Protein AF-A0A2V5XE10-F1 (afdb_monomer)

Mean predicted aligned error: 5.06 Å

Foldseek 3Di:
DVVLLVVLVVVCVVPVLDLVSLQVNLVVCVVVVVLVSSLVSLVSSCVSPVLDLSLQVNLVSCVSVVNLVSSLVSLVSSCVSPVPPPSSVVSNVVSVVVVVVVVPDDD

Solvent-accessible surface area (backbone atoms only — not comparable to full-atom values): 5628 Å² total; per-residue (Å²): 120,84,76,52,48,66,54,29,54,52,48,38,72,78,42,75,89,39,37,66,44,27,40,53,35,13,51,49,29,43,74,70,65,39,40,68,63,12,45,54,25,32,53,48,16,45,70,72,32,80,81,55,89,41,33,40,57,44,14,55,35,26,49,75,72,72,35,33,70,61,12,37,53,26,14,51,50,29,34,70,78,36,78,81,44,62,67,27,55,51,50,31,54,53,29,50,58,53,46,57,60,71,70,67,66,83,128

pLDDT: mean 90.4, std 13.53, range [40.88, 98.44]

Radius of gyration: 14.84 Å; Cα contacts (8 Å, |Δi|>4): 131; chains: 1; bounding box: 31×23×52 Å

Sequence (107 aa):
MDQAIPEFQTALKHSPNHPEAHYHLGRALFVKGDFEGAKLHYLETARLDPKAPVHNGLGVVYMRLGQPSEAIAQFKEALRLRPDDADAAENLRFAVARGTQGESTPR

Structure (mmCIF, N/CA/C/O backbone):
data_AF-A0A2V5XE10-F1
#
_entry.id   AF-A0A2V5XE10-F1
#
loop_
_atom_site.group_PDB
_atom_site.id
_atom_site.type_symbol
_atom_site.label_atom_id
_atom_site.label_alt_id
_atom_site.label_comp_id
_atom_site.label_asym_id
_atom_site.label_entity_id
_atom_site.label_seq_id
_atom_site.pdbx_PDB_ins_code
_atom_site.Cartn_x
_atom_site.Cartn_y
_atom_site.Cartn_z
_atom_site.occupancy
_atom_site.B_iso_or_equiv
_atom_site.auth_seq_id
_atom_site.auth_comp_id
_atom_site.auth_asym_id
_atom_site.auth_atom_id
_atom_site.pdbx_PDB_model_num
ATOM 1 N N . MET A 1 1 ? 12.011 -12.918 -6.322 1.00 50.97 1 MET A N 1
ATOM 2 C CA . MET A 1 1 ? 11.305 -11.615 -6.336 1.00 50.97 1 MET A CA 1
ATOM 3 C C . MET A 1 1 ? 12.243 -10.442 -6.642 1.00 50.97 1 MET A C 1
ATOM 5 O O . MET A 1 1 ? 11.764 -9.441 -7.154 1.00 50.97 1 MET A O 1
ATOM 9 N N . ASP A 1 2 ? 13.562 -10.560 -6.436 1.00 54.53 2 ASP A N 1
ATOM 10 C CA . ASP A 1 2 ? 14.516 -9.453 -6.655 1.00 54.53 2 ASP A CA 1
ATOM 11 C C . ASP A 1 2 ? 14.706 -8.971 -8.102 1.00 54.53 2 ASP A C 1
ATOM 13 O O . ASP A 1 2 ? 15.160 -7.847 -8.303 1.00 54.53 2 ASP A O 1
ATOM 17 N N . GLN A 1 3 ? 14.333 -9.774 -9.103 1.00 59.12 3 GLN A N 1
ATOM 18 C CA . GLN A 1 3 ? 14.490 -9.433 -10.527 1.00 59.12 3 GLN A CA 1
ATOM 19 C C . GLN A 1 3 ? 13.368 -8.530 -11.079 1.00 59.12 3 GLN A C 1
ATOM 21 O O . GLN A 1 3 ? 13.542 -7.943 -12.136 1.00 59.12 3 GLN A O 1
ATOM 26 N N . ALA A 1 4 ? 12.243 -8.365 -10.371 1.00 71.62 4 ALA A N 1
ATOM 27 C CA . ALA A 1 4 ? 11.074 -7.664 -10.919 1.00 71.62 4 ALA A CA 1
ATOM 28 C C . ALA A 1 4 ? 11.134 -6.128 -10.761 1.00 71.62 4 ALA A C 1
ATOM 30 O O . ALA A 1 4 ? 10.491 -5.390 -11.500 1.00 71.62 4 ALA A O 1
ATOM 31 N N . ILE A 1 5 ? 11.930 -5.615 -9.814 1.00 81.94 5 ILE A N 1
ATOM 32 C CA . ILE A 1 5 ? 12.048 -4.165 -9.568 1.00 81.94 5 ILE A CA 1
ATOM 33 C C . ILE A 1 5 ? 12.627 -3.414 -10.780 1.00 81.94 5 ILE A C 1
ATOM 35 O O . ILE A 1 5 ? 12.006 -2.435 -11.199 1.00 81.94 5 ILE A O 1
ATOM 39 N N . PRO A 1 6 ? 13.762 -3.841 -11.378 1.00 86.88 6 PRO A N 1
ATOM 40 C CA . PRO A 1 6 ? 14.319 -3.169 -12.553 1.00 86.88 6 PRO A CA 1
ATOM 41 C C . PRO A 1 6 ? 13.362 -3.166 -13.752 1.00 86.88 6 PRO A C 1
ATOM 43 O O . PRO A 1 6 ? 13.318 -2.189 -14.503 1.00 86.88 6 PRO A O 1
ATOM 46 N N . GLU A 1 7 ? 12.574 -4.232 -13.915 1.00 86.94 7 GLU A N 1
ATOM 47 C CA . GLU A 1 7 ? 11.583 -4.358 -14.987 1.00 86.94 7 GLU A CA 1
ATOM 48 C C . GLU A 1 7 ? 10.461 -3.329 -14.820 1.00 86.94 7 GLU A C 1
ATOM 50 O O . GLU A 1 7 ? 10.202 -2.554 -15.743 1.00 86.94 7 GLU A O 1
ATOM 55 N N . PHE A 1 8 ? 9.862 -3.226 -13.627 1.00 89.44 8 PHE A N 1
ATOM 56 C CA . PHE A 1 8 ? 8.819 -2.226 -13.369 1.00 89.44 8 PHE A CA 1
ATOM 57 C C . PHE A 1 8 ? 9.354 -0.794 -13.416 1.00 89.44 8 PHE A C 1
ATOM 59 O O . PHE A 1 8 ? 8.688 0.088 -13.950 1.00 89.44 8 PHE A O 1
ATOM 66 N N . GLN A 1 9 ? 10.573 -0.546 -12.933 1.00 89.56 9 GLN A N 1
ATOM 67 C CA . GLN A 1 9 ? 11.209 0.769 -13.062 1.00 89.56 9 GLN A CA 1
ATOM 68 C C . GLN A 1 9 ? 11.428 1.157 -14.527 1.00 89.56 9 GLN A C 1
ATOM 70 O O . GLN A 1 9 ? 11.207 2.307 -14.899 1.00 89.56 9 GLN A O 1
ATOM 75 N N . THR A 1 10 ? 11.844 0.212 -15.371 1.00 89.94 10 THR A N 1
ATOM 76 C CA . THR A 1 10 ? 11.999 0.454 -16.812 1.00 89.94 10 THR A CA 1
ATOM 77 C C . THR A 1 10 ? 10.645 0.703 -17.467 1.00 89.94 10 THR A C 1
ATOM 79 O O . THR A 1 10 ? 10.506 1.670 -18.214 1.00 89.94 10 THR A O 1
ATOM 82 N N . ALA A 1 11 ? 9.621 -0.085 -17.128 1.00 88.12 11 ALA A N 1
ATOM 83 C CA . ALA A 1 11 ? 8.262 0.141 -17.609 1.00 88.12 11 ALA A CA 1
ATOM 84 C C . ALA A 1 11 ? 7.763 1.552 -17.258 1.00 88.12 11 ALA A C 1
ATOM 86 O O . ALA A 1 11 ? 7.248 2.247 -18.127 1.00 88.12 11 ALA A O 1
ATOM 87 N N . LEU A 1 12 ? 7.995 2.015 -16.026 1.00 91.75 12 LEU A N 1
ATOM 88 C CA . LEU A 1 12 ? 7.587 3.347 -15.571 1.00 91.75 12 LEU A CA 1
ATOM 89 C C . LEU A 1 12 ? 8.399 4.493 -16.192 1.00 91.75 12 LEU A C 1
ATOM 91 O O . LEU A 1 12 ? 7.888 5.604 -16.295 1.00 91.75 12 LEU A O 1
ATOM 95 N N . LYS A 1 13 ? 9.632 4.247 -16.659 1.00 92.19 13 LYS A N 1
ATOM 96 C CA . LYS A 1 13 ? 10.387 5.238 -17.450 1.00 92.19 13 LYS A CA 1
ATOM 97 C C . LYS A 1 13 ? 9.741 5.498 -18.811 1.00 92.19 13 LYS A C 1
ATOM 99 O O . LYS A 1 13 ? 9.789 6.624 -19.293 1.00 92.19 13 LYS A O 1
ATOM 104 N N . HIS A 1 14 ? 9.170 4.465 -19.429 1.00 91.38 14 HIS A N 1
ATOM 105 C CA . HIS A 1 14 ? 8.502 4.578 -20.727 1.00 91.38 14 HIS A CA 1
ATOM 106 C C . HIS A 1 14 ? 7.030 4.982 -20.594 1.00 91.38 14 HIS A C 1
ATOM 108 O O . HIS A 1 14 ? 6.538 5.772 -21.396 1.00 91.38 14 HIS A O 1
ATOM 114 N N . SER A 1 15 ? 6.357 4.484 -19.557 1.00 90.12 15 SER A N 1
ATOM 115 C CA . SER A 1 15 ? 4.939 4.706 -19.283 1.00 90.12 15 SER A CA 1
ATOM 116 C C . SER A 1 15 ? 4.732 5.036 -17.801 1.00 90.12 15 SER A C 1
ATOM 118 O O . SER A 1 15 ? 4.390 4.145 -17.021 1.00 90.12 15 SER A O 1
ATOM 120 N N . PRO A 1 16 ? 4.904 6.309 -17.394 1.00 90.50 16 PRO A N 1
ATOM 121 C CA . PRO A 1 16 ? 4.778 6.716 -15.993 1.00 90.50 16 PRO A CA 1
ATOM 122 C C . PRO A 1 16 ? 3.375 6.523 -15.410 1.00 90.50 16 PRO A C 1
ATOM 124 O O . PRO A 1 16 ? 3.227 6.398 -14.208 1.00 90.50 16 PRO A O 1
ATOM 127 N N . ASN A 1 17 ? 2.338 6.475 -16.247 1.00 94.06 17 ASN A N 1
ATOM 128 C CA . ASN A 1 17 ? 0.944 6.352 -15.814 1.00 94.06 17 ASN A CA 1
ATOM 129 C C . ASN A 1 17 ? 0.441 4.904 -15.927 1.00 94.06 17 ASN A C 1
ATOM 131 O O . ASN A 1 17 ? -0.610 4.660 -16.515 1.00 94.06 17 ASN A O 1
ATOM 135 N N . HIS A 1 18 ? 1.211 3.938 -15.423 1.00 94.50 18 HIS A N 1
ATOM 136 C CA . HIS A 1 18 ? 0.867 2.514 -15.484 1.00 94.50 18 HIS A CA 1
ATOM 137 C C . HIS A 1 18 ? 0.564 1.979 -14.070 1.00 94.50 18 HIS A C 1
ATOM 139 O O . HIS A 1 18 ? 1.504 1.663 -13.329 1.00 94.50 18 HIS A O 1
ATOM 145 N N . PRO A 1 19 ? -0.721 1.899 -13.663 1.00 94.12 19 PRO A N 1
ATOM 146 C CA . PRO A 1 19 ? -1.097 1.559 -12.290 1.00 94.12 19 PRO A CA 1
ATOM 147 C C . PRO A 1 19 ? -0.586 0.182 -11.856 1.00 94.12 19 PRO A C 1
ATOM 149 O O . PRO A 1 19 ? -0.092 0.041 -10.740 1.00 94.12 19 PRO A O 1
ATOM 152 N N . GLU A 1 20 ? -0.610 -0.823 -12.730 1.00 92.38 20 GLU A N 1
ATOM 153 C CA . GLU A 1 20 ? -0.122 -2.170 -12.426 1.00 92.38 20 GLU A CA 1
ATOM 154 C C . GLU A 1 20 ? 1.389 -2.184 -12.166 1.00 92.38 20 GLU A C 1
ATOM 156 O O . GLU A 1 20 ? 1.853 -2.814 -11.213 1.00 92.38 20 GLU A O 1
ATOM 161 N N . ALA A 1 21 ? 2.175 -1.452 -12.964 1.00 94.25 21 ALA A N 1
ATOM 162 C CA . ALA A 1 21 ? 3.616 -1.340 -12.744 1.00 94.25 21 ALA A CA 1
ATOM 163 C C . ALA A 1 21 ? 3.930 -0.646 -11.410 1.00 94.25 21 ALA A C 1
ATOM 165 O O . ALA A 1 21 ? 4.803 -1.103 -10.669 1.00 94.25 21 ALA A O 1
ATOM 166 N N . HIS A 1 22 ? 3.181 0.404 -11.061 1.00 96.69 22 HIS A N 1
ATOM 167 C CA . HIS A 1 22 ? 3.267 1.036 -9.747 1.00 96.69 22 HIS A CA 1
ATOM 168 C C . HIS A 1 22 ? 2.898 0.073 -8.614 1.00 96.69 22 HIS A C 1
ATOM 170 O O . HIS A 1 22 ? 3.649 -0.048 -7.645 1.00 96.69 22 HIS A O 1
ATOM 176 N N . TYR A 1 23 ? 1.808 -0.677 -8.752 1.00 95.81 23 TYR A N 1
ATOM 177 C CA . TYR A 1 23 ? 1.375 -1.651 -7.756 1.00 95.81 23 TYR A CA 1
ATOM 178 C C . TYR A 1 23 ? 2.445 -2.715 -7.505 1.00 95.81 23 TYR A C 1
ATOM 180 O O . TYR A 1 23 ? 2.820 -2.988 -6.361 1.00 95.81 23 TYR A O 1
ATOM 188 N N . HIS A 1 24 ? 2.979 -3.313 -8.568 1.00 94.56 24 HIS A N 1
ATOM 189 C CA . HIS A 1 24 ? 3.974 -4.366 -8.430 1.00 94.56 24 HIS A CA 1
ATOM 190 C C . HIS A 1 24 ? 5.321 -3.847 -7.920 1.00 94.56 24 HIS A C 1
ATOM 192 O O . HIS A 1 24 ? 5.957 -4.525 -7.108 1.00 94.56 24 HIS A O 1
ATOM 198 N N . LEU A 1 25 ? 5.730 -2.639 -8.317 1.00 95.06 25 LEU A N 1
ATOM 199 C CA . LEU A 1 25 ? 6.924 -2.003 -7.770 1.00 95.06 25 LEU A CA 1
ATOM 200 C C . LEU A 1 25 ? 6.754 -1.691 -6.278 1.00 95.06 25 LEU A C 1
ATOM 202 O O . LEU A 1 25 ? 7.633 -2.029 -5.487 1.00 95.06 25 LEU A O 1
ATOM 206 N N . GLY A 1 26 ? 5.602 -1.146 -5.874 1.00 96.00 26 GLY A N 1
ATOM 207 C CA . GLY A 1 26 ? 5.283 -0.899 -4.468 1.00 96.00 26 GLY A CA 1
ATOM 208 C C . GLY A 1 26 ? 5.321 -2.179 -3.628 1.00 96.00 26 GLY A C 1
ATOM 209 O O . GLY A 1 26 ? 5.944 -2.212 -2.565 1.00 96.00 26 GLY A O 1
ATOM 210 N N . ARG A 1 27 ? 4.765 -3.283 -4.147 1.00 95.12 27 ARG A N 1
ATOM 211 C CA . ARG A 1 27 ? 4.853 -4.611 -3.513 1.00 95.12 27 ARG A CA 1
ATOM 212 C C . ARG A 1 27 ? 6.285 -5.098 -3.364 1.00 95.12 27 ARG A C 1
ATOM 214 O O . ARG A 1 27 ? 6.644 -5.627 -2.315 1.00 95.12 27 ARG A O 1
ATOM 221 N N . ALA A 1 28 ? 7.097 -4.951 -4.402 1.00 94.44 28 ALA A N 1
ATOM 222 C CA . ALA A 1 28 ? 8.472 -5.424 -4.374 1.00 94.44 28 ALA A CA 1
ATOM 223 C C . ALA A 1 28 ? 9.339 -4.614 -3.393 1.00 94.44 28 ALA A C 1
ATOM 225 O O . ALA A 1 28 ? 10.139 -5.198 -2.663 1.00 94.44 28 ALA A O 1
ATOM 226 N N . LEU A 1 29 ? 9.137 -3.296 -3.316 1.00 95.31 29 LEU A N 1
ATOM 227 C CA . LEU A 1 29 ? 9.796 -2.435 -2.327 1.00 95.31 29 LEU A CA 1
ATOM 228 C C . LEU A 1 29 ? 9.360 -2.768 -0.899 1.00 95.31 29 LEU A C 1
ATOM 230 O O . LEU A 1 29 ? 10.210 -2.874 -0.018 1.00 95.31 29 LEU A O 1
ATOM 234 N N . PHE A 1 30 ? 8.071 -3.051 -0.686 1.00 95.94 30 PHE A N 1
ATOM 235 C CA . PHE A 1 30 ? 7.569 -3.512 0.608 1.00 95.94 30 PHE A CA 1
ATOM 236 C C . PHE A 1 30 ? 8.277 -4.792 1.071 1.00 95.94 30 PHE A C 1
ATOM 238 O O . PHE A 1 30 ? 8.712 -4.876 2.217 1.00 95.94 30 PHE A O 1
ATOM 245 N N . VAL A 1 31 ? 8.438 -5.775 0.175 1.00 94.25 31 VAL A N 1
ATOM 246 C CA . VAL A 1 31 ? 9.162 -7.025 0.474 1.00 94.25 31 VAL A CA 1
ATOM 247 C C . VAL A 1 31 ? 10.637 -6.762 0.800 1.00 94.25 31 VAL A C 1
ATOM 249 O O . VAL A 1 31 ? 11.198 -7.446 1.651 1.00 94.25 31 VAL A O 1
ATOM 252 N N . LYS A 1 32 ? 11.255 -5.747 0.183 1.00 94.19 32 LYS A N 1
ATOM 253 C CA . LYS A 1 32 ? 12.623 -5.305 0.505 1.00 94.19 32 LYS A CA 1
ATOM 254 C C . LYS A 1 32 ? 12.736 -4.474 1.788 1.00 94.19 32 LYS A C 1
ATOM 256 O O . LYS A 1 32 ? 13.851 -4.162 2.196 1.00 94.19 32 LYS A O 1
ATOM 261 N N . GLY A 1 33 ? 11.618 -4.121 2.420 1.00 95.19 33 GLY A N 1
ATOM 262 C CA . GLY A 1 33 ? 11.584 -3.270 3.610 1.00 95.19 33 GLY A CA 1
ATOM 263 C C . GLY A 1 33 ? 11.657 -1.769 3.321 1.00 95.19 33 GLY A C 1
ATOM 264 O O . GLY A 1 33 ? 11.689 -0.978 4.260 1.00 95.19 33 GLY A O 1
ATOM 265 N N . ASP A 1 34 ? 11.640 -1.355 2.050 1.00 96.94 34 ASP A N 1
ATOM 266 C CA . ASP A 1 34 ? 11.519 0.055 1.673 1.00 96.94 34 ASP A CA 1
ATOM 267 C C . ASP A 1 34 ? 10.044 0.476 1.712 1.00 96.94 34 ASP A C 1
ATOM 269 O O . ASP A 1 34 ? 9.332 0.510 0.704 1.00 96.94 34 ASP A O 1
ATOM 273 N N . PHE A 1 35 ? 9.559 0.737 2.925 1.00 97.44 35 PHE A N 1
ATOM 274 C CA . PHE A 1 35 ? 8.161 1.084 3.168 1.00 97.44 35 PHE A CA 1
ATOM 275 C C . PHE A 1 35 ? 7.797 2.480 2.647 1.00 97.44 35 PHE A C 1
ATOM 277 O O . PHE A 1 35 ? 6.666 2.688 2.212 1.00 97.44 35 PHE A O 1
ATOM 284 N N . GLU A 1 36 ? 8.743 3.420 2.640 1.00 97.94 36 GLU A N 1
ATOM 285 C CA . GLU A 1 36 ? 8.535 4.761 2.085 1.00 97.94 36 GLU A CA 1
ATOM 286 C C . GLU A 1 36 ? 8.397 4.710 0.558 1.00 97.94 36 GLU A C 1
ATOM 288 O O . GLU A 1 36 ? 7.426 5.235 0.0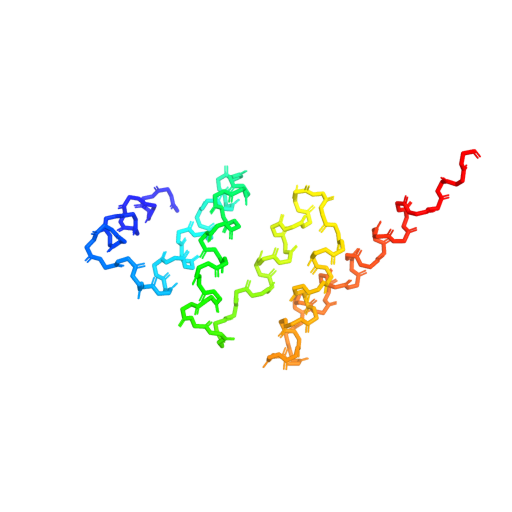08 1.00 97.94 36 GLU A O 1
ATOM 293 N N . GLY A 1 37 ? 9.289 3.991 -0.131 1.00 97.38 37 GLY A N 1
ATOM 294 C CA . GLY A 1 37 ? 9.171 3.758 -1.571 1.00 97.38 37 GLY A CA 1
ATOM 295 C C . GLY A 1 37 ? 7.902 2.981 -1.939 1.00 97.38 37 GLY A C 1
ATOM 296 O O . GLY A 1 37 ? 7.210 3.328 -2.903 1.00 97.38 37 GLY A O 1
A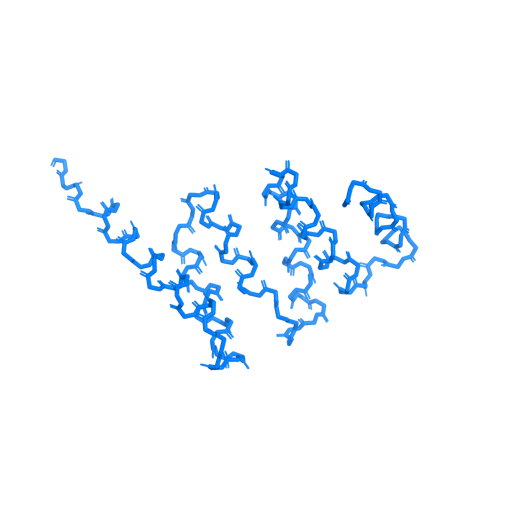TOM 297 N N . ALA A 1 38 ? 7.532 1.977 -1.136 1.00 98.06 38 ALA A N 1
ATOM 298 C CA . ALA A 1 38 ? 6.283 1.239 -1.316 1.00 98.06 38 ALA A CA 1
ATOM 299 C C . ALA A 1 38 ? 5.050 2.148 -1.218 1.00 98.06 38 ALA A C 1
ATOM 301 O O . ALA A 1 38 ? 4.168 2.082 -2.078 1.00 98.06 38 ALA A O 1
ATOM 302 N N . LYS A 1 39 ? 5.009 3.028 -0.206 1.00 98.44 39 LYS A N 1
ATOM 303 C CA . LYS A 1 39 ? 3.933 4.009 -0.007 1.00 98.44 39 LYS A CA 1
ATOM 304 C C . LYS A 1 39 ? 3.740 4.872 -1.249 1.00 98.44 39 LYS A C 1
ATOM 306 O O . LYS A 1 39 ? 2.616 4.989 -1.728 1.00 98.44 39 LYS 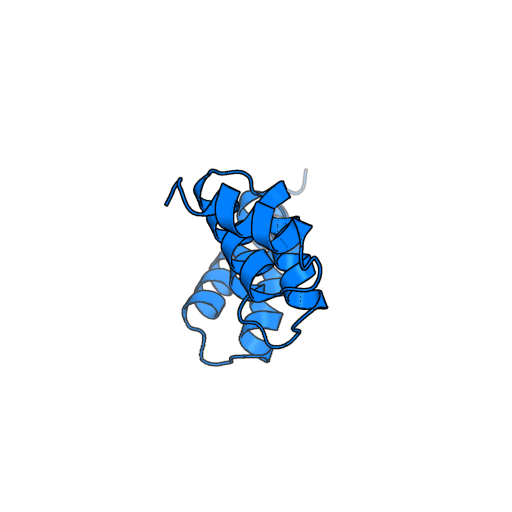A O 1
ATOM 311 N N . LEU A 1 40 ? 4.820 5.443 -1.786 1.00 97.75 40 LEU A N 1
ATOM 312 C CA . LEU A 1 40 ? 4.755 6.338 -2.945 1.00 97.75 40 LEU A CA 1
ATOM 313 C C . LEU A 1 40 ? 4.114 5.660 -4.159 1.00 97.75 40 LEU A C 1
ATOM 315 O O . LEU A 1 40 ? 3.191 6.207 -4.761 1.00 97.75 40 LEU A O 1
ATOM 319 N N . HIS A 1 41 ? 4.550 4.448 -4.498 1.00 97.75 41 HIS A N 1
ATOM 320 C CA . HIS A 1 41 ? 4.007 3.750 -5.661 1.00 97.75 41 HIS A CA 1
ATOM 321 C C . HIS A 1 41 ? 2.591 3.216 -5.441 1.00 97.75 41 HIS A C 1
ATOM 323 O O . HIS A 1 41 ? 1.785 3.198 -6.370 1.00 97.75 41 HIS A O 1
ATOM 329 N N . TYR A 1 42 ? 2.236 2.837 -4.219 1.00 98.19 42 TYR A N 1
ATOM 330 C CA . TYR A 1 42 ? 0.858 2.483 -3.911 1.00 98.19 42 TYR A CA 1
ATOM 331 C C . TYR A 1 42 ? -0.104 3.674 -3.952 1.00 98.19 42 TYR A C 1
ATOM 333 O O . TYR A 1 42 ? -1.226 3.519 -4.432 1.00 98.19 42 TYR A O 1
ATOM 341 N N . LEU A 1 43 ? 0.320 4.860 -3.506 1.00 97.94 43 LEU A N 1
ATOM 342 C CA . LEU A 1 43 ? -0.476 6.082 -3.650 1.00 97.94 43 LEU A CA 1
ATOM 343 C C . LEU A 1 43 ? -0.689 6.425 -5.126 1.00 97.94 43 LEU A C 1
ATOM 345 O O . LEU A 1 43 ? -1.802 6.764 -5.521 1.00 97.94 43 LEU A O 1
ATOM 349 N N . GLU A 1 44 ? 0.345 6.267 -5.950 1.00 97.75 44 GLU A N 1
ATOM 350 C CA . GLU A 1 44 ? 0.230 6.490 -7.390 1.00 97.75 44 GLU A CA 1
ATOM 351 C C . GLU A 1 44 ? -0.692 5.462 -8.062 1.00 97.75 44 GLU A C 1
ATOM 353 O O . GLU A 1 44 ? -1.505 5.822 -8.908 1.00 97.75 44 GLU A O 1
ATOM 358 N N . THR A 1 45 ? -0.658 4.203 -7.610 1.00 97.62 45 THR A N 1
ATOM 359 C CA . THR A 1 45 ? -1.628 3.178 -8.032 1.00 97.62 45 THR A CA 1
ATOM 360 C C . THR A 1 45 ? -3.057 3.627 -7.724 1.00 97.62 45 THR A C 1
ATOM 362 O O . THR A 1 45 ? -3.893 3.611 -8.618 1.00 97.62 45 THR A O 1
ATOM 365 N N . ALA A 1 46 ? -3.332 4.078 -6.494 1.00 96.81 46 ALA A N 1
ATOM 366 C CA . ALA A 1 46 ? -4.664 4.540 -6.088 1.00 96.81 46 ALA A CA 1
ATOM 367 C C . ALA A 1 46 ? -5.117 5.797 -6.854 1.00 96.81 46 ALA A C 1
ATOM 369 O O . ALA A 1 46 ? -6.307 5.986 -7.100 1.00 96.81 46 ALA A O 1
ATOM 370 N N . ARG A 1 47 ? -4.171 6.665 -7.238 1.00 97.06 47 ARG A N 1
ATOM 371 C CA . ARG A 1 47 ? -4.437 7.867 -8.038 1.00 97.06 47 ARG A CA 1
ATOM 372 C C . ARG A 1 47 ? -4.819 7.521 -9.478 1.00 97.06 47 ARG A C 1
ATOM 374 O O . ARG A 1 47 ? -5.716 8.151 -10.034 1.00 97.06 47 ARG A O 1
ATOM 381 N N . LEU A 1 48 ? -4.107 6.571 -10.082 1.00 96.75 48 LEU A N 1
ATOM 382 C CA . LEU A 1 48 ? -4.291 6.152 -11.473 1.00 96.75 48 LEU A CA 1
ATOM 383 C C . LEU A 1 48 ? -5.484 5.204 -11.642 1.00 96.75 48 LEU A C 1
ATOM 385 O O . LEU A 1 48 ? -6.221 5.325 -12.618 1.00 96.75 48 LEU A O 1
ATOM 389 N N . ASP A 1 49 ? -5.690 4.299 -10.686 1.00 95.69 49 ASP A N 1
ATOM 390 C CA . ASP A 1 49 ? -6.835 3.394 -10.618 1.00 95.69 49 ASP A CA 1
ATOM 391 C C . ASP A 1 49 ? -7.443 3.384 -9.200 1.00 95.69 49 ASP A C 1
ATOM 393 O O . ASP A 1 49 ? -7.017 2.617 -8.330 1.00 95.69 49 ASP A O 1
ATOM 397 N N . PRO A 1 50 ? -8.498 4.187 -8.965 1.00 93.62 50 PRO A N 1
ATOM 398 C CA . PRO A 1 50 ? -9.205 4.222 -7.685 1.00 93.62 50 PRO A CA 1
ATOM 399 C C . PRO A 1 50 ? -9.908 2.914 -7.293 1.00 93.62 50 PRO A C 1
ATOM 401 O O . PRO A 1 50 ? -10.391 2.799 -6.168 1.00 93.62 50 PRO A O 1
ATOM 404 N N . LYS A 1 51 ? -10.041 1.943 -8.208 1.00 90.75 51 LYS A N 1
ATOM 405 C CA . LYS A 1 51 ? -10.626 0.623 -7.921 1.00 90.75 51 LYS A CA 1
ATOM 406 C C . LYS A 1 51 ? -9.566 -0.441 -7.651 1.00 90.75 51 LYS A C 1
ATOM 408 O O . LYS A 1 51 ? -9.927 -1.557 -7.268 1.00 90.75 51 LYS A O 1
ATOM 413 N N . ALA A 1 52 ? -8.286 -0.116 -7.830 1.00 91.75 52 ALA A N 1
ATOM 414 C CA . ALA A 1 52 ? -7.206 -1.050 -7.586 1.00 91.75 52 ALA A CA 1
ATOM 415 C C . ALA A 1 52 ? -7.242 -1.543 -6.128 1.00 91.75 52 ALA A C 1
ATOM 417 O O . ALA A 1 52 ? -7.451 -0.757 -5.197 1.00 91.75 52 ALA A O 1
ATOM 418 N N . PRO A 1 53 ? -6.967 -2.834 -5.879 1.00 90.19 53 PRO A N 1
ATOM 419 C CA . PRO A 1 53 ? -6.959 -3.413 -4.538 1.00 90.19 53 PRO A CA 1
ATOM 420 C C . PRO A 1 53 ? -5.683 -3.050 -3.752 1.00 90.19 53 PRO A C 1
ATOM 422 O O . PRO A 1 53 ? -5.009 -3.913 -3.187 1.00 90.19 53 PRO A O 1
ATOM 425 N N . VAL A 1 54 ? -5.313 -1.768 -3.739 1.00 96.50 54 VAL A N 1
ATOM 426 C CA . VAL A 1 54 ? -4.060 -1.264 -3.163 1.00 96.50 54 VAL A CA 1
ATOM 427 C C . VAL A 1 54 ? -4.223 -0.752 -1.733 1.00 96.50 54 VAL A C 1
ATOM 429 O O . VAL A 1 54 ? -3.264 -0.762 -0.964 1.00 96.50 54 VAL A O 1
ATOM 432 N N . HIS A 1 55 ? -5.437 -0.372 -1.333 1.00 97.88 55 HIS A N 1
ATOM 433 C CA . HIS A 1 55 ? -5.702 0.220 -0.019 1.00 97.88 55 HIS A CA 1
ATOM 434 C C . HIS A 1 55 ? -5.348 -0.709 1.156 1.00 97.88 55 HIS A C 1
ATOM 436 O O . HIS A 1 55 ? -4.799 -0.244 2.153 1.00 97.88 55 HIS A O 1
ATOM 442 N N . ASN A 1 56 ? -5.537 -2.029 1.025 1.00 97.62 56 ASN A N 1
ATOM 443 C CA . ASN A 1 56 ? -5.050 -2.977 2.037 1.00 97.62 56 ASN A CA 1
ATOM 444 C C . ASN A 1 56 ? -3.510 -2.934 2.141 1.00 97.62 56 ASN A C 1
ATOM 446 O O . ASN A 1 56 ? -2.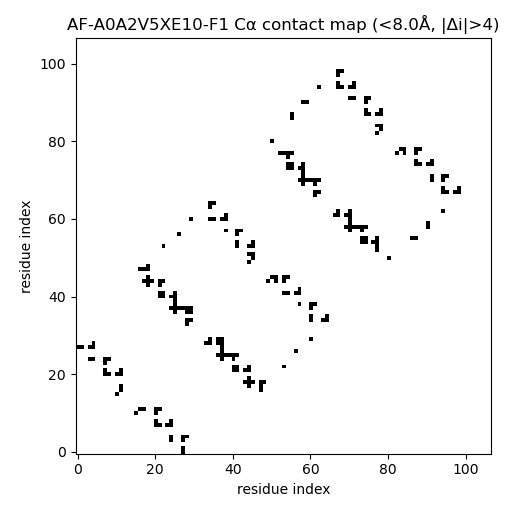950 -2.838 3.231 1.00 97.62 56 ASN A O 1
ATOM 450 N N . GLY A 1 57 ? -2.811 -2.905 1.001 1.00 97.31 57 GLY A N 1
ATOM 451 C CA . GLY A 1 57 ? -1.352 -2.765 0.952 1.00 97.31 57 GLY A CA 1
ATOM 452 C C . GLY A 1 57 ? -0.853 -1.448 1.556 1.00 97.31 57 GLY A C 1
ATOM 453 O O . GLY A 1 57 ? 0.100 -1.462 2.336 1.00 97.31 57 GLY A O 1
ATOM 454 N N . LEU A 1 58 ? -1.523 -0.327 1.264 1.00 98.00 58 LEU A N 1
ATOM 455 C CA . LEU A 1 58 ? -1.243 0.973 1.885 1.00 98.00 58 LEU A CA 1
ATOM 456 C C . LEU A 1 58 ? -1.416 0.922 3.400 1.00 98.00 58 LEU A C 1
ATOM 458 O O . LEU A 1 58 ? -0.550 1.403 4.125 1.00 98.00 58 LEU A O 1
ATOM 462 N N . GLY A 1 59 ? -2.494 0.307 3.890 1.00 97.94 59 GLY A N 1
ATOM 463 C CA . GLY A 1 59 ? -2.724 0.1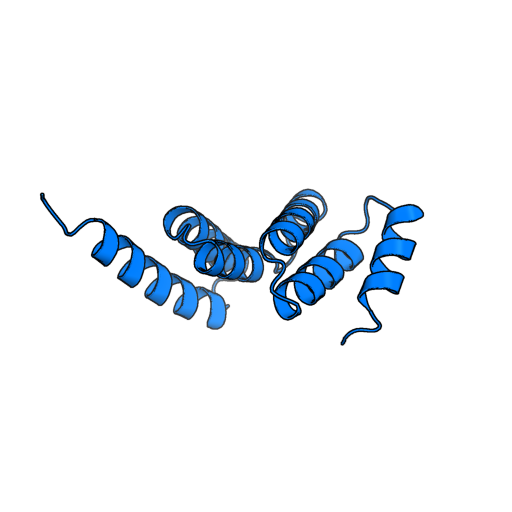68 5.323 1.00 97.94 59 GLY A CA 1
ATOM 464 C C . GLY A 1 59 ? -1.594 -0.593 6.019 1.00 97.94 59 GLY A C 1
ATOM 465 O O . GLY A 1 59 ? -1.074 -0.144 7.042 1.00 97.94 59 GLY A O 1
ATOM 466 N N . VAL A 1 60 ? -1.135 -1.704 5.436 1.00 98.19 60 VAL A N 1
ATOM 467 C CA . VAL A 1 60 ? -0.005 -2.472 5.986 1.00 98.19 60 VAL A CA 1
ATOM 468 C C . VAL A 1 60 ? 1.292 -1.656 5.960 1.00 98.19 60 VAL A C 1
ATOM 470 O O . VAL A 1 60 ? 2.050 -1.689 6.932 1.00 98.19 60 VAL A O 1
ATOM 473 N N . VAL A 1 61 ? 1.543 -0.897 4.889 1.00 98.38 61 VAL A N 1
ATOM 474 C CA . VAL A 1 61 ? 2.692 0.020 4.794 1.00 98.38 61 VAL A CA 1
ATOM 475 C C . VAL A 1 61 ? 2.654 1.064 5.912 1.00 98.38 61 VAL A C 1
ATOM 477 O O . VAL A 1 61 ? 3.636 1.207 6.637 1.00 98.38 61 VAL A O 1
ATOM 480 N N . TYR A 1 62 ? 1.518 1.728 6.130 1.00 98.06 62 TYR A N 1
ATOM 481 C CA . TYR A 1 62 ? 1.369 2.707 7.210 1.00 98.06 62 TYR A CA 1
ATOM 482 C C . TYR A 1 62 ? 1.575 2.087 8.599 1.00 98.06 62 TYR A C 1
ATOM 484 O O . TYR A 1 62 ? 2.248 2.680 9.441 1.00 98.06 62 TYR A O 1
ATOM 492 N N . MET A 1 63 ? 1.112 0.853 8.830 1.00 96.69 63 MET A N 1
ATOM 493 C CA . MET A 1 63 ? 1.405 0.132 10.078 1.00 96.69 63 MET A CA 1
ATOM 494 C C . MET A 1 63 ? 2.904 -0.109 10.281 1.00 96.69 63 MET A C 1
ATOM 496 O O . MET A 1 63 ? 3.387 -0.028 11.409 1.00 96.69 63 MET A O 1
ATOM 500 N N . ARG A 1 64 ? 3.652 -0.417 9.212 1.00 96.69 64 ARG A N 1
ATOM 501 C CA . ARG A 1 64 ? 5.114 -0.595 9.273 1.00 96.69 64 ARG A CA 1
ATOM 502 C C . A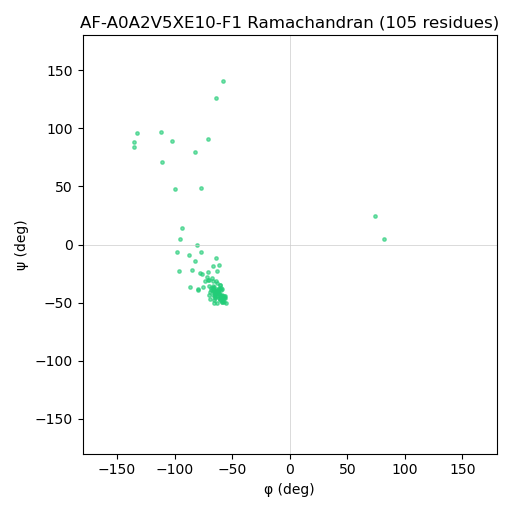RG A 1 64 ? 5.853 0.719 9.518 1.00 96.69 64 ARG A C 1
ATOM 504 O O . ARG A 1 64 ? 6.879 0.700 10.186 1.00 96.69 64 ARG A O 1
ATOM 511 N N . LEU A 1 65 ? 5.301 1.832 9.044 1.00 96.06 65 LEU A N 1
ATOM 512 C CA . LEU A 1 65 ? 5.815 3.184 9.278 1.00 96.06 65 LEU A CA 1
ATOM 513 C C . LEU A 1 65 ? 5.416 3.768 10.646 1.00 96.06 65 LEU A C 1
ATOM 515 O O . LEU A 1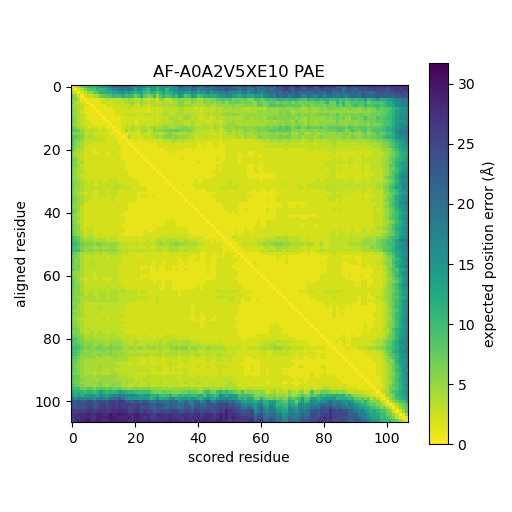 65 ? 5.798 4.888 10.964 1.00 96.06 65 LEU A O 1
ATOM 519 N N . GLY A 1 66 ? 4.657 3.033 11.468 1.00 94.69 66 GLY A N 1
ATOM 520 C CA . GLY A 1 66 ? 4.209 3.518 12.777 1.00 94.69 66 GLY A CA 1
ATOM 521 C C . GLY A 1 66 ? 3.093 4.564 12.699 1.00 94.69 66 GLY A C 1
ATOM 522 O O . GLY A 1 66 ? 2.933 5.352 13.625 1.00 94.69 66 GLY A O 1
ATOM 523 N N . GLN A 1 67 ? 2.315 4.559 11.614 1.00 95.50 67 GLN A N 1
ATOM 524 C CA . GLN A 1 67 ? 1.224 5.495 11.329 1.00 95.50 67 GLN A CA 1
ATOM 525 C C . GLN A 1 67 ? -0.143 4.778 11.396 1.00 95.50 67 GLN A C 1
ATOM 527 O O . GLN A 1 67 ? -0.762 4.499 10.365 1.00 95.50 67 GLN A O 1
ATOM 532 N N . PRO A 1 68 ? -0.621 4.383 12.593 1.00 95.00 68 PRO A N 1
ATOM 533 C CA . PRO A 1 68 ? -1.819 3.552 12.727 1.00 95.00 68 PRO A CA 1
ATOM 534 C C . PRO A 1 68 ? -3.106 4.265 12.293 1.00 95.00 68 PRO A C 1
ATOM 536 O O . PRO A 1 68 ? -4.009 3.613 11.770 1.00 95.00 68 PRO A O 1
ATOM 539 N N . SER A 1 69 ? -3.202 5.584 12.463 1.00 94.44 69 SER A N 1
ATOM 540 C CA . SER A 1 69 ? -4.389 6.362 12.082 1.00 94.44 69 SER A CA 1
ATOM 541 C C . SER A 1 69 ? -4.614 6.344 10.569 1.00 94.44 69 SER A C 1
ATOM 543 O O . SER A 1 69 ? -5.716 6.061 10.094 1.00 94.44 69 SER A O 1
ATOM 545 N N . GLU A 1 70 ? -3.553 6.566 9.799 1.00 96.44 70 GLU A N 1
ATOM 546 C CA . GLU A 1 70 ? -3.551 6.477 8.344 1.00 96.44 70 GLU A CA 1
ATOM 547 C C . GLU A 1 70 ? -3.818 5.041 7.892 1.00 96.44 70 GLU A C 1
ATOM 549 O O . GLU A 1 70 ? -4.619 4.827 6.982 1.00 96.44 70 GLU A O 1
ATOM 554 N N . ALA A 1 71 ? -3.239 4.045 8.571 1.00 97.62 71 ALA A N 1
ATOM 555 C CA . ALA A 1 71 ? -3.509 2.645 8.270 1.00 97.62 71 ALA A CA 1
ATOM 556 C C . ALA A 1 71 ? -4.998 2.289 8.404 1.00 97.62 71 ALA A C 1
ATOM 558 O O . ALA A 1 71 ? -5.572 1.681 7.501 1.00 97.62 71 ALA A O 1
ATOM 559 N N . 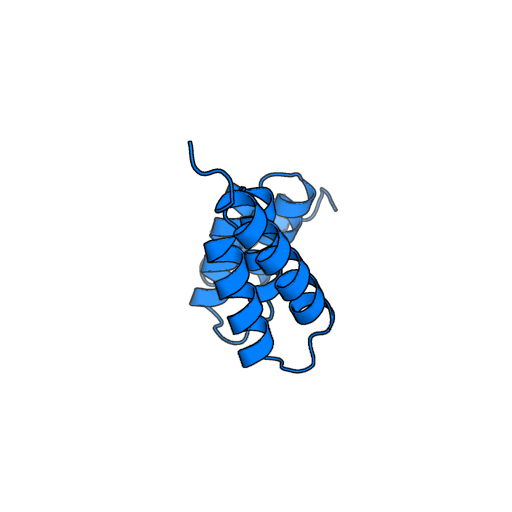ILE A 1 72 ? -5.642 2.716 9.496 1.00 97.44 72 ILE A N 1
ATOM 560 C CA . ILE A 1 72 ? -7.078 2.517 9.736 1.00 97.44 72 ILE A CA 1
ATOM 561 C C . ILE A 1 72 ? -7.909 3.123 8.602 1.00 97.44 72 ILE A C 1
ATOM 563 O O . ILE A 1 72 ? -8.854 2.485 8.132 1.00 97.44 72 ILE A O 1
ATOM 567 N N . ALA A 1 73 ? -7.570 4.333 8.149 1.00 97.25 73 ALA A N 1
ATOM 568 C CA . ALA A 1 73 ? -8.269 4.976 7.040 1.00 97.25 73 ALA A CA 1
ATOM 569 C C . ALA A 1 73 ? -8.163 4.149 5.748 1.00 97.25 73 ALA A C 1
ATOM 571 O O . ALA A 1 73 ? -9.169 3.930 5.075 1.00 97.25 73 ALA A O 1
ATOM 572 N N . GLN A 1 74 ? -6.975 3.621 5.443 1.00 98.06 74 GLN A N 1
ATOM 573 C CA . GLN A 1 74 ? -6.764 2.802 4.248 1.00 98.06 74 GLN A CA 1
ATOM 574 C C . GLN A 1 74 ? -7.472 1.444 4.329 1.00 98.06 74 GLN A C 1
ATOM 576 O O . GLN A 1 74 ? -8.099 1.029 3.358 1.00 98.06 74 GLN A O 1
ATOM 581 N N . PHE A 1 75 ? -7.468 0.764 5.479 1.00 98.19 75 PHE A N 1
ATOM 582 C CA . PHE A 1 75 ? -8.214 -0.494 5.618 1.00 98.19 75 PHE A CA 1
ATOM 583 C C . PHE A 1 75 ? -9.730 -0.292 5.517 1.00 98.19 75 PHE A C 1
ATOM 585 O O . PHE A 1 75 ? -10.420 -1.112 4.912 1.00 98.19 75 PHE A O 1
ATOM 592 N N . LYS A 1 76 ? -10.259 0.817 6.051 1.00 97.75 76 LYS A N 1
ATOM 593 C CA . LYS A 1 76 ? -11.671 1.182 5.860 1.00 97.75 76 LYS A CA 1
ATOM 594 C C . LYS A 1 76 ? -12.000 1.399 4.387 1.00 97.75 76 LYS A C 1
ATOM 596 O O . LYS A 1 76 ? -13.039 0.929 3.936 1.00 97.75 76 LYS A O 1
ATOM 601 N N . GLU A 1 77 ? -11.121 2.063 3.642 1.00 97.44 77 GLU A N 1
ATOM 602 C CA . GLU A 1 77 ? -11.321 2.273 2.207 1.00 97.44 77 GLU A CA 1
ATOM 603 C C . GLU A 1 77 ? -11.255 0.959 1.417 1.00 97.44 77 GLU A C 1
ATOM 605 O O . GLU A 1 77 ? -12.098 0.715 0.554 1.00 97.44 77 GLU A O 1
ATOM 610 N N . ALA A 1 78 ? -10.336 0.056 1.774 1.00 97.44 78 ALA A N 1
ATOM 611 C CA . ALA A 1 78 ? -10.279 -1.287 1.199 1.00 97.44 78 ALA A CA 1
ATOM 612 C C . ALA A 1 78 ? -11.607 -2.042 1.382 1.00 97.44 78 ALA A C 1
ATOM 614 O O . ALA A 1 78 ? -12.129 -2.591 0.415 1.00 97.44 78 ALA A O 1
ATOM 615 N N . LEU A 1 79 ? -12.192 -1.997 2.585 1.00 97.44 79 LEU A N 1
ATOM 616 C CA . LEU A 1 79 ? -13.487 -2.619 2.886 1.00 97.44 79 LEU A CA 1
ATOM 617 C C . LEU A 1 79 ? -14.675 -1.888 2.253 1.00 97.44 79 LEU A C 1
ATOM 619 O O . LEU A 1 79 ? -15.690 -2.508 1.951 1.00 97.44 79 LEU A O 1
ATOM 623 N N . ARG A 1 80 ? -14.569 -0.575 2.024 1.00 96.69 80 ARG A N 1
ATOM 624 C CA . ARG A 1 80 ? -15.586 0.183 1.285 1.00 96.69 80 ARG A CA 1
ATOM 625 C C . ARG A 1 80 ? -15.661 -0.272 -0.173 1.00 96.69 80 ARG A C 1
ATOM 627 O O . ARG A 1 80 ? -16.753 -0.349 -0.730 1.00 96.69 80 ARG A O 1
ATOM 634 N N . LEU A 1 81 ? -14.510 -0.552 -0.788 1.00 95.12 81 LEU A N 1
ATOM 635 C CA . LEU A 1 81 ? -14.409 -1.036 -2.167 1.00 95.12 81 LEU A CA 1
ATOM 636 C C . LEU A 1 81 ? -14.700 -2.538 -2.283 1.00 95.12 81 LEU A C 1
ATOM 638 O O . LEU A 1 81 ? -15.333 -2.963 -3.248 1.00 95.12 81 LEU A O 1
ATOM 642 N N . ARG A 1 82 ? -14.239 -3.332 -1.311 1.00 95.25 82 ARG A N 1
ATOM 643 C CA . ARG A 1 82 ? -14.406 -4.789 -1.239 1.00 95.25 82 ARG A CA 1
ATOM 644 C C . ARG A 1 82 ? -14.806 -5.207 0.180 1.00 95.25 82 ARG A C 1
ATOM 646 O O . ARG A 1 82 ? -13.936 -5.500 1.001 1.00 95.25 82 ARG A O 1
ATOM 653 N N . PRO A 1 83 ? -16.114 -5.226 0.488 1.00 96.56 83 PRO A N 1
ATOM 654 C CA . PRO A 1 83 ? -16.605 -5.560 1.828 1.00 96.56 83 PRO A CA 1
ATOM 655 C C . PRO A 1 83 ? -16.260 -6.977 2.309 1.00 96.56 83 PRO A C 1
ATOM 657 O O . PRO A 1 83 ? -16.337 -7.249 3.504 1.00 96.56 83 PRO A O 1
ATOM 660 N N . ASP A 1 84 ? -15.897 -7.873 1.392 1.00 95.81 84 ASP A N 1
ATOM 661 C CA . ASP A 1 84 ? -15.538 -9.273 1.621 1.00 95.81 84 ASP A CA 1
ATOM 662 C C . ASP A 1 84 ? -14.022 -9.518 1.759 1.00 95.81 84 ASP A C 1
ATOM 664 O O . ASP A 1 84 ? -13.593 -10.663 1.911 1.00 95.81 84 ASP A O 1
ATOM 668 N N . ASP A 1 85 ? -13.199 -8.463 1.750 1.00 95.69 85 ASP A N 1
ATOM 669 C CA . ASP A 1 85 ? -11.749 -8.552 1.949 1.00 95.69 85 ASP A CA 1
ATOM 670 C C . ASP A 1 85 ? -11.415 -8.909 3.412 1.00 95.69 85 ASP A C 1
ATOM 672 O O . ASP A 1 85 ? -11.284 -8.049 4.291 1.00 95.69 85 ASP A O 1
ATOM 676 N N . ALA A 1 86 ? -11.307 -10.213 3.682 1.00 96.31 86 ALA A N 1
ATOM 677 C CA . ALA A 1 86 ? -11.039 -10.750 5.014 1.00 96.31 86 ALA A CA 1
ATOM 678 C C . ALA A 1 86 ? -9.707 -10.247 5.600 1.00 96.31 86 ALA A C 1
ATOM 680 O O . ALA A 1 86 ? -9.652 -9.936 6.794 1.00 96.31 86 ALA A O 1
ATOM 681 N N . ASP A 1 87 ? -8.677 -10.100 4.760 1.00 95.94 87 ASP A N 1
ATOM 682 C CA . ASP A 1 87 ? -7.364 -9.597 5.169 1.00 95.94 87 ASP A CA 1
ATOM 683 C C . ASP A 1 87 ? -7.469 -8.136 5.623 1.00 95.94 87 ASP A C 1
ATOM 685 O O . ASP A 1 87 ? -6.955 -7.766 6.681 1.00 95.94 87 ASP A O 1
ATOM 689 N N . ALA A 1 88 ? -8.179 -7.293 4.865 1.00 96.81 88 ALA A N 1
ATOM 690 C CA . ALA A 1 88 ? -8.409 -5.900 5.247 1.00 96.81 88 ALA A CA 1
ATOM 691 C C . ALA A 1 88 ? -9.222 -5.785 6.548 1.00 96.81 88 ALA A C 1
ATOM 693 O O . ALA A 1 88 ? -8.924 -4.931 7.389 1.00 96.81 88 ALA A O 1
ATOM 694 N N . ALA A 1 89 ? -10.213 -6.658 6.754 1.00 97.81 89 ALA A N 1
ATOM 695 C CA . ALA A 1 89 ? -11.000 -6.697 7.986 1.00 97.81 89 ALA A CA 1
ATOM 696 C C . ALA A 1 89 ? -10.155 -7.091 9.206 1.00 97.81 89 ALA A C 1
ATOM 698 O O . ALA A 1 89 ? -10.286 -6.488 10.275 1.00 97.81 89 ALA A O 1
ATOM 699 N N . GLU A 1 90 ? -9.278 -8.086 9.067 1.00 97.56 90 GLU A N 1
ATOM 700 C CA . GLU A 1 90 ? -8.349 -8.482 10.124 1.00 97.56 90 GLU A CA 1
ATOM 701 C C . GLU A 1 90 ? -7.332 -7.381 10.427 1.00 97.56 90 GLU A C 1
ATOM 703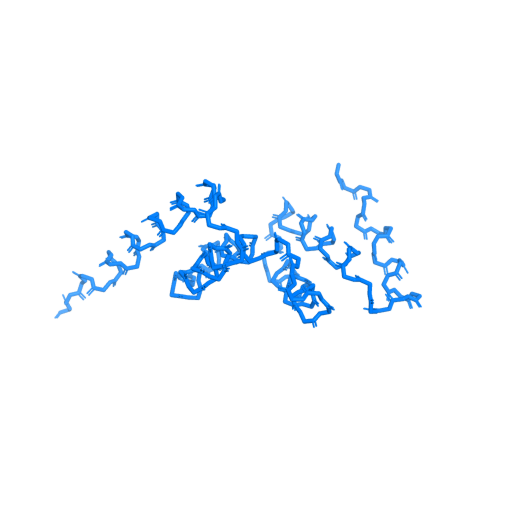 O O . GLU A 1 90 ? -7.167 -6.987 11.587 1.00 97.56 90 GLU A O 1
ATOM 708 N N . ASN A 1 91 ? -6.722 -6.819 9.387 1.00 97.38 91 ASN A N 1
ATOM 709 C CA . ASN A 1 91 ? -5.752 -5.746 9.524 1.00 97.38 91 ASN A CA 1
ATOM 710 C C . ASN A 1 91 ? -6.357 -4.493 10.174 1.00 97.38 91 ASN A C 1
ATOM 712 O O . ASN A 1 91 ? -5.711 -3.877 11.023 1.00 97.38 91 ASN A O 1
ATOM 716 N N . LEU A 1 92 ? -7.608 -4.144 9.850 1.00 97.19 92 LEU A N 1
ATOM 717 C CA . LEU A 1 92 ? -8.324 -3.048 10.503 1.00 97.19 92 LEU A CA 1
ATOM 718 C C . LEU A 1 92 ? -8.490 -3.299 12.005 1.00 97.19 92 LEU A C 1
ATOM 720 O O . LEU A 1 92 ? -8.190 -2.412 12.805 1.00 97.19 92 LEU A O 1
ATOM 724 N N . ARG A 1 93 ? -8.938 -4.500 12.403 1.00 96.19 93 ARG A N 1
ATOM 725 C CA . ARG A 1 93 ? -9.085 -4.862 13.826 1.00 96.19 93 ARG A CA 1
ATOM 726 C C . ARG A 1 93 ? -7.759 -4.715 14.570 1.00 96.19 93 ARG A C 1
ATOM 728 O O . ARG A 1 93 ? -7.718 -4.119 15.646 1.00 96.19 93 ARG A O 1
ATOM 735 N N . PHE A 1 94 ? -6.675 -5.206 13.975 1.00 94.69 94 PHE A N 1
ATOM 736 C CA . PHE A 1 94 ? -5.335 -5.095 14.544 1.00 94.69 94 PHE A CA 1
ATOM 737 C C . PHE A 1 94 ? -4.851 -3.640 14.643 1.00 94.69 94 PHE A C 1
ATOM 739 O O . PHE A 1 94 ? -4.290 -3.238 15.665 1.00 94.69 94 PHE A O 1
ATOM 746 N N . ALA A 1 95 ? -5.089 -2.833 13.607 1.00 94.56 95 ALA A N 1
ATOM 747 C CA . ALA A 1 95 ? -4.696 -1.429 13.576 1.00 94.56 95 ALA A CA 1
ATOM 748 C C . ALA A 1 95 ? -5.437 -0.597 14.631 1.00 94.56 95 ALA A C 1
ATOM 750 O O . ALA A 1 95 ? -4.801 0.172 15.350 1.00 94.56 95 ALA A O 1
ATOM 751 N N . VAL A 1 96 ? -6.750 -0.804 14.790 1.00 94.06 96 VAL A N 1
ATOM 752 C CA . VAL A 1 96 ? -7.557 -0.140 15.828 1.00 94.06 96 VAL A CA 1
ATOM 753 C C . VAL A 1 96 ? -7.047 -0.493 17.224 1.00 94.06 96 VAL A C 1
ATOM 755 O O . VAL A 1 96 ? -6.814 0.409 18.023 1.00 94.06 96 VAL A O 1
ATOM 758 N N . ALA A 1 97 ? -6.791 -1.777 17.499 1.00 90.94 97 ALA A N 1
ATOM 759 C CA . ALA A 1 97 ? -6.279 -2.208 18.800 1.00 90.94 97 ALA A CA 1
ATOM 760 C C . ALA A 1 97 ? -4.932 -1.545 19.152 1.00 90.94 97 ALA A C 1
ATOM 762 O O . ALA A 1 97 ? -4.713 -1.148 20.297 1.00 90.94 97 ALA A O 1
ATOM 763 N N . ARG A 1 98 ? -4.036 -1.371 18.169 1.00 84.06 98 ARG A N 1
ATOM 764 C CA . ARG A 1 98 ? -2.749 -0.680 18.377 1.00 84.06 98 ARG A CA 1
ATOM 765 C C . ARG A 1 98 ? -2.892 0.835 18.490 1.00 84.06 98 ARG A C 1
ATOM 767 O O . ARG A 1 98 ? -2.190 1.421 19.307 1.00 84.06 98 ARG A O 1
ATOM 774 N N . GLY A 1 99 ? -3.800 1.451 17.731 1.00 77.38 99 GLY A N 1
ATOM 775 C CA . GLY A 1 99 ? -4.104 2.881 17.842 1.00 77.38 99 GLY A CA 1
ATOM 776 C C . GLY A 1 99 ? -4.583 3.256 19.247 1.00 77.38 99 GLY A C 1
ATOM 777 O O . GLY A 1 99 ? -4.049 4.179 19.851 1.00 77.38 99 GLY A O 1
ATOM 778 N N . THR A 1 100 ? -5.481 2.454 19.831 1.00 70.69 100 THR A N 1
ATOM 779 C CA . THR A 1 100 ? -6.006 2.690 21.190 1.00 70.69 100 THR A CA 1
ATOM 780 C C . THR A 1 100 ? -4.965 2.509 22.301 1.00 70.69 100 THR A C 1
ATOM 782 O O . THR A 1 100 ? -5.038 3.156 23.345 1.00 70.69 100 THR A O 1
ATOM 785 N N . GLN A 1 101 ? -3.968 1.643 22.090 1.00 59.38 101 GLN A N 1
ATOM 786 C CA . GLN A 1 101 ? -2.894 1.402 23.063 1.00 59.38 101 GLN A CA 1
ATOM 787 C C . GLN A 1 101 ? -1.862 2.543 23.085 1.00 59.38 101 GLN A C 1
ATOM 789 O O . GLN A 1 101 ? -1.224 2.757 24.110 1.00 59.38 101 GLN A O 1
ATOM 794 N N . GLY A 1 102 ? -1.716 3.298 21.988 1.00 55.50 102 GLY A N 1
ATOM 795 C CA . GLY A 1 102 ? -0.832 4.469 21.919 1.00 55.50 102 GLY A CA 1
ATOM 796 C C . GLY A 1 102 ? -1.403 5.725 22.588 1.00 55.50 102 GLY A C 1
ATOM 797 O O . GLY A 1 102 ? -0.642 6.580 23.032 1.00 55.50 102 GLY A O 1
ATOM 798 N N . GLU A 1 103 ? -2.729 5.822 22.709 1.00 53.47 103 GLU A N 1
ATOM 799 C CA . GLU A 1 103 ? -3.421 6.955 23.346 1.00 53.47 103 GLU A CA 1
ATOM 800 C C . GLU A 1 103 ? -3.590 6.779 24.870 1.00 53.47 103 GLU A C 1
ATOM 802 O O . GLU A 1 103 ? -3.960 7.720 25.568 1.00 53.47 103 GLU A O 1
ATOM 807 N N . SER A 1 104 ? -3.280 5.594 25.411 1.00 44.72 104 SER A N 1
ATOM 808 C CA . SER A 1 104 ? -3.562 5.217 26.807 1.00 44.72 104 SER A CA 1
ATOM 809 C C . SER A 1 104 ? -2.424 5.475 27.810 1.00 44.72 104 SER A C 1
ATOM 811 O O . SER A 1 104 ? -2.496 4.991 28.937 1.00 44.72 104 SER A O 1
ATOM 813 N N . THR A 1 105 ? -1.393 6.253 27.465 1.00 40.88 105 THR A N 1
ATOM 814 C CA . THR A 1 105 ? -0.456 6.803 28.469 1.00 40.88 105 THR A CA 1
ATOM 815 C C . THR A 1 105 ? -0.776 8.270 28.753 1.00 40.88 105 THR A C 1
ATOM 817 O O . THR A 1 105 ? -0.204 9.145 28.098 1.00 40.88 105 THR A O 1
ATOM 820 N N . PRO A 1 106 ? -1.656 8.582 29.727 1.00 48.41 106 PRO A N 1
ATOM 821 C CA . PRO A 1 106 ? -1.613 9.889 30.361 1.00 48.41 106 PRO A CA 1
ATOM 822 C C . PRO A 1 106 ? -0.268 9.997 31.092 1.00 48.41 106 PRO A C 1
ATOM 824 O O . PRO A 1 106 ? 0.121 9.092 31.833 1.00 48.41 106 PRO A O 1
ATOM 827 N N . ARG A 1 107 ? 0.472 11.065 30.795 1.00 46.53 107 ARG A N 1
ATOM 828 C CA . ARG A 1 107 ? 1.707 11.417 31.495 1.00 46.53 107 ARG A CA 1
ATOM 829 C C . ARG A 1 107 ? 1.384 11.988 32.875 1.00 46.53 107 ARG A C 1
ATOM 831 O O . ARG A 1 107 ? 0.335 12.662 32.981 1.00 46.53 107 ARG A O 1
#

Nearest PDB structures (foldseek):
  7bev-assembly1_A  TM=8.959E-01  e=7.448E-03  Homo sapiens
  2gw1-assembly1_B  TM=7.369E-01  e=8.295E-03  Saccharomyces cerevisiae
  5xi8-assembly1_A  TM=8.119E-01  e=1.519E-01  Escherichia coli K-12
  6sar-assembly1_A  TM=7.802E-01  e=1.884E-01  Escherichia coli K-12
  5z56-assembly1_J  TM=5.667E-01  e=1.692E-01  Homo sapiens

Secondary structure (DSSP, 8-state):
-TTHHHHHHHHHHH-TT-HHHHHHHHHHHHHTT-HHHHHHHHHHHHHH-TTSTTHHHHHHHHHHTT-HHHHHHHHHHHHHH-TT-HHHHHHHHHHHHHHHHHS----